Protein AF-D7MWB3-F1 (afdb_monomer_lite)

Radius of gyration: 25.2 Å; chains: 1; bounding box: 42×50×69 Å

Structure (mmCIF, N/CA/C/O backbone):
data_AF-D7MWB3-F1
#
_entry.id   AF-D7MWB3-F1
#
loop_
_atom_site.group_PDB
_atom_site.id
_atom_site.type_symbol
_atom_site.label_atom_id
_atom_site.label_alt_id
_atom_site.label_comp_id
_atom_site.label_asym_id
_atom_site.label_entity_id
_atom_site.label_seq_id
_atom_site.pdbx_PDB_ins_code
_atom_site.Cartn_x
_atom_site.Cartn_y
_atom_site.Cartn_z
_atom_site.occupancy
_atom_site.B_iso_or_equiv
_atom_site.auth_seq_id
_atom_site.auth_comp_id
_atom_site.auth_asym_id
_atom_site.auth_atom_id
_atom_site.pdbx_PDB_model_num
ATOM 1 N N . MET A 1 1 ? -3.736 -24.706 -27.772 1.00 48.50 1 MET A N 1
ATOM 2 C CA . MET A 1 1 ? -2.541 -23.852 -27.599 1.00 48.50 1 MET A CA 1
ATOM 3 C C . MET A 1 1 ? -2.835 -22.790 -26.546 1.00 48.50 1 MET A C 1
ATOM 5 O O . MET A 1 1 ? -3.179 -21.673 -26.892 1.00 48.50 1 MET A O 1
ATOM 9 N N . LEU A 1 2 ? -2.784 -23.157 -25.264 1.00 56.84 2 LEU A N 1
ATOM 10 C CA . LEU A 1 2 ? -3.046 -22.254 -24.129 1.00 56.84 2 LEU A CA 1
ATOM 11 C C . LEU A 1 2 ? -1.912 -22.362 -23.088 1.00 56.84 2 LEU A C 1
ATOM 13 O O . LEU A 1 2 ? -2.127 -22.137 -21.904 1.00 56.84 2 LEU A O 1
ATOM 17 N N . ASN A 1 3 ? -0.707 -22.738 -23.538 1.00 61.94 3 ASN A N 1
ATOM 18 C CA . ASN A 1 3 ? 0.401 -23.133 -22.662 1.00 61.94 3 ASN A CA 1
ATOM 19 C C . ASN A 1 3 ? 1.451 -22.033 -22.422 1.00 61.94 3 ASN A C 1
ATOM 21 O O . ASN A 1 3 ? 2.341 -22.250 -21.610 1.00 61.94 3 ASN A O 1
ATOM 25 N N . ASP A 1 4 ? 1.328 -20.851 -23.039 1.00 80.31 4 ASP A N 1
ATOM 26 C CA . ASP A 1 4 ? 2.365 -19.804 -22.961 1.00 80.31 4 ASP A CA 1
ATOM 27 C C . ASP A 1 4 ? 1.914 -18.531 -22.221 1.00 80.31 4 ASP A C 1
ATOM 29 O O . ASP A 1 4 ? 2.444 -17.442 -22.440 1.00 80.31 4 ASP A O 1
ATOM 33 N N . VAL A 1 5 ? 0.926 -18.632 -21.326 1.00 88.19 5 VAL A N 1
ATOM 34 C CA . VAL A 1 5 ? 0.571 -17.513 -20.439 1.00 88.19 5 VAL A CA 1
ATOM 35 C C . VAL A 1 5 ? 1.422 -17.587 -19.176 1.00 88.19 5 VAL A C 1
ATOM 37 O O . VAL A 1 5 ? 1.267 -18.490 -18.356 1.00 88.19 5 VAL A O 1
ATOM 40 N N . VAL A 1 6 ? 2.304 -16.603 -18.990 1.00 91.56 6 VAL A N 1
ATOM 41 C CA . VAL A 1 6 ? 3.122 -16.467 -17.779 1.00 91.56 6 VAL A CA 1
ATOM 42 C C . VAL A 1 6 ? 2.658 -15.265 -16.967 1.00 91.56 6 VAL A C 1
ATOM 44 O O . VAL A 1 6 ? 2.662 -14.131 -17.442 1.00 91.56 6 VAL A O 1
ATOM 47 N N . VAL A 1 7 ? 2.324 -15.496 -15.697 1.00 95.19 7 VAL A N 1
ATOM 48 C CA . VAL A 1 7 ? 2.048 -14.416 -14.742 1.00 95.19 7 VAL A CA 1
ATOM 49 C C . VAL A 1 7 ? 3.351 -13.673 -14.433 1.00 95.19 7 VAL A C 1
ATOM 51 O O . VAL A 1 7 ? 4.240 -14.205 -13.766 1.00 95.19 7 VAL A O 1
ATOM 54 N N . ALA A 1 8 ? 3.474 -12.438 -14.923 1.00 96.19 8 ALA A N 1
ATOM 55 C CA . ALA A 1 8 ? 4.679 -11.621 -14.763 1.00 96.19 8 ALA A CA 1
ATOM 56 C C . ALA A 1 8 ? 4.786 -10.934 -13.389 1.00 96.19 8 ALA A C 1
ATOM 58 O O . ALA A 1 8 ? 5.889 -10.606 -12.948 1.00 96.19 8 ALA A O 1
ATOM 59 N N . GLY A 1 9 ? 3.661 -10.723 -12.707 1.00 97.00 9 GLY A N 1
ATOM 60 C CA . GLY A 1 9 ? 3.591 -10.004 -11.440 1.00 97.00 9 GLY A CA 1
ATOM 61 C C . GLY A 1 9 ? 2.155 -9.826 -10.958 1.00 97.00 9 GLY A C 1
ATOM 62 O O . GLY A 1 9 ? 1.218 -10.238 -11.641 1.00 97.00 9 GLY A O 1
ATOM 63 N N . PHE A 1 10 ? 1.999 -9.212 -9.790 1.00 98.25 10 PHE A N 1
ATOM 64 C CA . PHE A 1 10 ? 0.707 -8.916 -9.182 1.00 98.25 10 PHE A CA 1
ATOM 65 C C . PHE A 1 10 ? 0.769 -7.642 -8.331 1.00 98.25 10 PHE A C 1
ATOM 67 O O . PHE A 1 10 ? 1.847 -7.164 -7.969 1.00 98.25 10 PHE A O 1
ATOM 74 N N . VAL A 1 11 ? -0.413 -7.124 -8.004 1.00 98.44 11 VAL A N 1
ATOM 75 C CA . VAL A 1 11 ? -0.624 -6.120 -6.960 1.00 98.44 11 VAL A CA 1
ATOM 76 C C . VAL A 1 11 ? -1.779 -6.582 -6.078 1.00 98.44 11 VAL A C 1
ATOM 78 O O . VAL A 1 11 ? -2.839 -6.943 -6.590 1.00 98.44 11 VAL A O 1
ATOM 81 N N . LEU A 1 12 ? -1.555 -6.619 -4.768 1.00 98.62 12 LEU A N 1
ATOM 82 C CA . LEU A 1 12 ? -2.545 -6.960 -3.753 1.00 98.62 12 LEU A CA 1
ATOM 83 C C . LEU A 1 12 ? -2.931 -5.683 -3.015 1.00 98.62 12 LEU A C 1
ATOM 85 O O . LEU A 1 12 ? -2.074 -5.004 -2.455 1.00 98.62 12 LEU A O 1
ATOM 89 N N . PHE A 1 13 ? -4.216 -5.347 -3.022 1.00 98.62 13 PHE A N 1
ATOM 90 C CA . PHE A 1 13 ? -4.723 -4.129 -2.406 1.00 98.62 13 PHE A CA 1
ATOM 91 C C . PHE A 1 13 ? -6.139 -4.333 -1.873 1.00 98.62 13 PHE A C 1
ATOM 93 O O . PHE A 1 13 ? -6.857 -5.231 -2.316 1.00 98.62 13 PHE A O 1
ATOM 100 N N . PHE A 1 14 ? -6.541 -3.491 -0.928 1.00 98.44 14 PHE A N 1
ATOM 101 C CA . PHE A 1 14 ? -7.851 -3.547 -0.284 1.00 98.44 14 PHE A CA 1
ATOM 102 C C . PHE A 1 14 ? -8.366 -2.142 0.072 1.00 98.44 14 PHE A C 1
ATOM 104 O O . PHE A 1 14 ? -7.576 -1.195 0.136 1.00 98.44 14 PHE A O 1
ATOM 111 N N . PRO A 1 15 ? -9.685 -1.959 0.273 1.00 97.88 15 PRO A N 1
ATOM 112 C CA . PRO A 1 15 ? -10.243 -0.675 0.685 1.00 97.88 15 PRO A CA 1
ATOM 113 C C . PRO A 1 15 ? -9.731 -0.232 2.059 1.00 97.88 15 PRO A C 1
ATOM 115 O O . PRO A 1 15 ? -9.676 -1.025 2.996 1.00 97.88 15 PRO A O 1
ATOM 118 N N . ASN A 1 16 ? -9.420 1.052 2.196 1.00 96.88 16 ASN A N 1
ATOM 119 C CA . ASN A 1 16 ? -9.178 1.708 3.479 1.00 96.88 16 ASN A CA 1
ATOM 120 C C . ASN A 1 16 ? -10.018 2.994 3.586 1.00 96.88 16 ASN A C 1
ATOM 122 O O . ASN A 1 16 ? -10.814 3.311 2.699 1.00 96.88 16 ASN A O 1
ATOM 126 N N . TYR A 1 17 ? -9.862 3.737 4.683 1.00 97.12 17 TYR A N 1
ATOM 127 C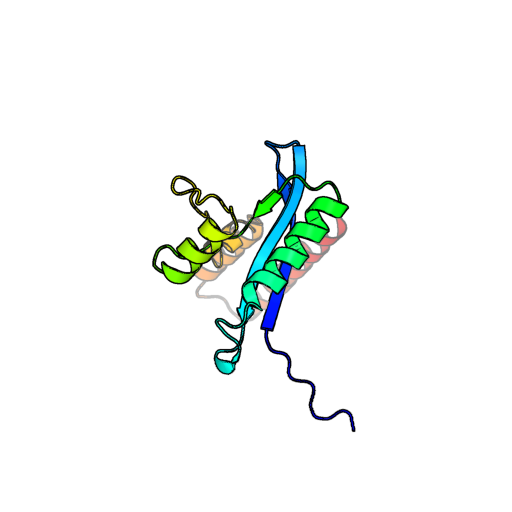 CA . TYR A 1 17 ? -10.565 5.003 4.880 1.00 97.12 17 TYR A CA 1
ATOM 128 C C . TYR A 1 17 ? -9.639 6.079 5.443 1.00 97.12 17 TYR A C 1
ATOM 130 O O . TYR A 1 17 ? -8.816 5.818 6.319 1.00 97.12 17 TYR A O 1
ATOM 138 N N . SER A 1 18 ? -9.782 7.303 4.937 1.00 95.44 18 SER A N 1
ATOM 139 C CA . SER A 1 18 ? -9.097 8.483 5.457 1.00 95.44 18 SER A CA 1
ATOM 140 C C . SER A 1 18 ? -10.060 9.322 6.282 1.00 95.44 18 SER A C 1
ATOM 142 O O . SER A 1 18 ? -10.996 9.903 5.732 1.00 95.44 18 SER A O 1
ATOM 144 N N . SER A 1 19 ? -9.807 9.442 7.586 1.00 95.69 19 SER A N 1
ATOM 145 C CA . SER A 1 19 ? -10.525 10.392 8.444 1.00 95.69 19 SER A CA 1
ATOM 146 C C . SER A 1 19 ? -10.215 11.844 8.065 1.00 95.69 19 SER A C 1
ATOM 148 O O . SER A 1 19 ? -11.121 12.670 8.044 1.00 95.69 19 SER A O 1
ATOM 150 N N . PHE A 1 20 ? -8.972 12.143 7.671 1.00 93.56 20 PHE A N 1
ATOM 151 C CA . PHE A 1 20 ? -8.555 13.489 7.258 1.00 93.56 20 PHE A CA 1
ATOM 152 C C . PHE A 1 20 ? -9.256 13.971 5.986 1.00 93.56 20 PHE A C 1
ATOM 154 O O . PHE A 1 20 ? -9.650 15.129 5.901 1.00 93.56 20 PHE A O 1
ATOM 161 N N . LEU A 1 21 ? -9.437 13.088 5.000 1.00 96.00 21 LEU A N 1
ATOM 162 C CA . LEU A 1 21 ? -10.140 13.427 3.758 1.00 96.00 21 LEU A CA 1
ATOM 163 C C . LEU A 1 21 ? -11.646 13.156 3.837 1.00 96.00 21 LEU A C 1
ATOM 165 O O . LEU A 1 21 ? -12.365 13.528 2.913 1.00 96.00 21 LEU A O 1
ATOM 169 N N . SER A 1 22 ? -12.106 12.475 4.895 1.00 97.50 22 SER A N 1
ATOM 170 C CA . SER A 1 22 ? -13.462 11.921 5.008 1.00 97.50 22 SER A CA 1
ATOM 171 C C . SER A 1 22 ? -13.884 11.164 3.743 1.00 97.50 22 SER A C 1
ATOM 173 O O . SER A 1 22 ? -14.980 11.350 3.216 1.00 97.50 22 SER A O 1
ATOM 175 N N . LYS A 1 23 ? -12.968 10.340 3.216 1.00 97.94 23 LYS A N 1
ATOM 176 C CA . LYS A 1 23 ? -13.153 9.584 1.972 1.00 97.94 23 LYS A CA 1
ATOM 177 C C . LYS A 1 23 ? -12.536 8.185 2.060 1.00 97.94 23 LYS A C 1
ATOM 179 O O . LYS A 1 23 ? -11.471 8.034 2.670 1.00 97.94 23 LYS A O 1
ATOM 184 N N . PRO A 1 24 ? -13.146 7.181 1.401 1.00 98.25 24 PRO A N 1
ATOM 185 C CA . PRO A 1 24 ? -12.519 5.879 1.198 1.00 98.25 24 PRO A CA 1
ATOM 186 C C . PRO A 1 24 ? -11.265 5.990 0.321 1.00 98.25 24 PRO A C 1
ATO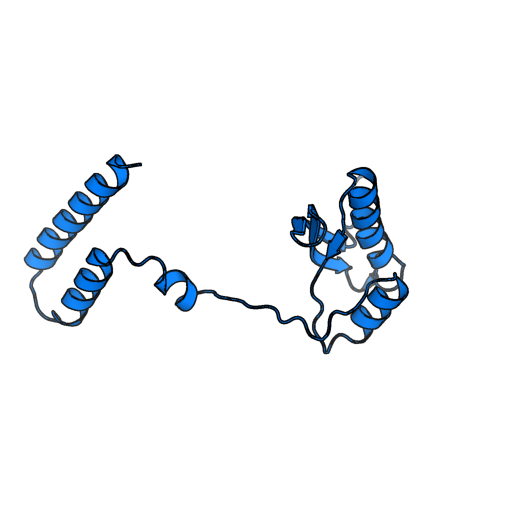M 188 O O . PRO A 1 24 ? -11.069 6.972 -0.402 1.00 98.25 24 PRO A O 1
ATOM 191 N N . GLY A 1 25 ? -10.418 4.972 0.394 1.00 98.50 25 GLY A N 1
ATOM 192 C CA . GLY A 1 25 ? -9.172 4.849 -0.352 1.00 98.50 25 GLY A CA 1
ATOM 193 C C . GLY A 1 25 ? -8.820 3.393 -0.634 1.00 98.50 25 GLY A C 1
ATOM 194 O O . GLY A 1 25 ? -9.580 2.480 -0.305 1.00 98.50 25 GLY A O 1
ATOM 195 N N . PHE A 1 26 ? -7.655 3.177 -1.239 1.00 98.69 26 PHE A N 1
ATOM 196 C CA . PHE A 1 26 ? -7.033 1.856 -1.287 1.00 98.69 26 PHE A CA 1
ATOM 197 C C . PHE A 1 26 ? -5.730 1.840 -0.500 1.00 98.69 26 PHE A C 1
ATOM 199 O O . PHE A 1 26 ? -4.961 2.800 -0.528 1.00 98.69 26 PHE A O 1
ATOM 206 N N . TYR A 1 27 ? -5.465 0.711 0.143 1.00 98.56 27 TYR A N 1
ATOM 207 C CA . TYR A 1 27 ? -4.154 0.370 0.664 1.00 98.56 27 TYR A CA 1
ATOM 208 C C . TYR A 1 27 ? -3.568 -0.776 -0.159 1.00 98.56 27 TYR A C 1
ATOM 210 O O . TYR A 1 27 ? -4.256 -1.770 -0.395 1.00 98.56 27 TYR A O 1
ATOM 218 N N . ILE A 1 28 ? -2.327 -0.635 -0.620 1.00 98.62 28 ILE A N 1
ATOM 219 C CA . ILE A 1 28 ? -1.602 -1.699 -1.323 1.00 98.62 28 ILE A CA 1
ATOM 220 C C . ILE A 1 28 ? -0.735 -2.431 -0.302 1.00 98.62 28 ILE A C 1
ATOM 222 O O . ILE A 1 28 ? 0.155 -1.828 0.295 1.00 98.62 28 ILE A O 1
ATOM 226 N N . GLU A 1 29 ? -1.003 -3.724 -0.125 1.00 98.06 29 GLU A N 1
ATOM 227 C CA . GLU A 1 29 ? -0.218 -4.596 0.752 1.00 98.06 29 GLU A CA 1
ATOM 228 C C . GLU A 1 29 ? 1.086 -4.994 0.075 1.00 98.06 29 GLU A C 1
ATOM 230 O O . GLU A 1 29 ? 2.160 -4.795 0.627 1.00 98.06 29 GLU A O 1
ATOM 235 N N . ASP A 1 30 ? 0.981 -5.497 -1.157 1.00 97.31 30 ASP A N 1
ATOM 236 C CA . ASP A 1 30 ? 2.114 -6.041 -1.889 1.00 97.31 30 ASP A CA 1
ATOM 237 C C . ASP A 1 30 ? 2.064 -5.668 -3.365 1.00 97.31 30 ASP A C 1
ATOM 239 O O . ASP A 1 30 ? 1.022 -5.705 -4.027 1.00 97.31 30 ASP A O 1
ATOM 243 N N . ILE A 1 31 ? 3.243 -5.383 -3.908 1.00 96.69 31 ILE A N 1
ATOM 244 C CA . ILE A 1 31 ? 3.476 -5.282 -5.341 1.00 96.69 31 ILE A CA 1
ATOM 245 C C . ILE A 1 31 ? 4.723 -6.069 -5.709 1.00 96.69 31 ILE A C 1
ATOM 247 O O . ILE A 1 31 ? 5.810 -5.861 -5.170 1.00 96.69 31 ILE A O 1
ATOM 251 N N . PHE A 1 32 ? 4.577 -6.959 -6.684 1.00 96.00 32 PHE A N 1
ATOM 252 C CA . PHE A 1 32 ? 5.672 -7.808 -7.108 1.00 96.00 32 PHE A CA 1
ATOM 253 C C . PHE A 1 32 ? 5.679 -7.999 -8.618 1.00 96.00 32 PHE A C 1
ATOM 255 O O . PHE A 1 32 ? 4.661 -8.277 -9.246 1.00 96.00 32 PHE A O 1
ATOM 262 N N . VAL A 1 33 ? 6.874 -7.909 -9.197 1.00 96.75 33 VAL A N 1
ATOM 263 C CA . VAL A 1 33 ? 7.153 -8.268 -10.589 1.00 96.75 33 VAL A CA 1
ATOM 264 C C . VAL A 1 33 ? 8.329 -9.235 -10.581 1.00 96.75 33 VAL A C 1
ATOM 266 O O . VAL A 1 33 ? 9.366 -8.944 -9.965 1.00 96.75 33 VAL A O 1
ATOM 269 N N . ARG A 1 34 ? 8.182 -10.380 -11.261 1.00 96.19 34 ARG A N 1
ATOM 270 C CA . ARG A 1 34 ? 9.262 -11.369 -11.384 1.00 96.19 34 ARG A CA 1
ATOM 271 C C . ARG A 1 34 ? 10.467 -10.726 -12.058 1.00 96.19 34 ARG A C 1
ATOM 273 O O . ARG A 1 34 ? 10.325 -9.912 -12.969 1.00 96.19 34 ARG A O 1
ATOM 280 N N . GLU A 1 35 ? 11.653 -11.130 -11.632 1.00 95.69 35 GLU A N 1
ATOM 281 C CA . GLU A 1 35 ? 12.917 -10.522 -12.043 1.00 95.69 35 GLU A CA 1
ATOM 282 C C . GLU A 1 35 ? 13.109 -10.383 -13.569 1.00 95.69 35 GLU A C 1
ATOM 284 O O . GLU A 1 35 ? 13.393 -9.261 -13.996 1.00 95.69 35 GLU A O 1
ATOM 289 N N . PRO A 1 36 ? 12.817 -11.397 -14.417 1.00 96.38 36 PRO A N 1
ATOM 290 C CA . PRO A 1 36 ? 12.968 -11.281 -15.879 1.00 96.38 36 PRO A CA 1
ATOM 291 C C . PRO A 1 36 ? 12.062 -10.226 -16.542 1.00 96.38 36 PRO A C 1
ATOM 293 O O . PRO A 1 36 ? 12.235 -9.868 -17.715 1.00 96.38 36 PRO A O 1
ATOM 296 N N . TYR A 1 37 ? 11.061 -9.742 -15.806 1.00 95.62 37 TYR A N 1
ATOM 297 C CA . TYR A 1 37 ? 10.066 -8.780 -16.264 1.00 95.62 37 TYR A CA 1
ATOM 298 C C . TYR A 1 37 ? 10.215 -7.401 -15.599 1.00 95.62 37 TYR A C 1
ATOM 300 O O . TYR A 1 37 ? 9.468 -6.473 -15.914 1.00 95.62 37 TYR A O 1
ATOM 308 N N . ARG A 1 38 ? 11.187 -7.215 -14.697 1.00 93.62 38 ARG A N 1
ATOM 309 C CA . ARG A 1 38 ? 11.446 -5.909 -14.071 1.00 93.62 38 ARG A CA 1
ATOM 310 C C . ARG A 1 38 ? 11.989 -4.906 -15.091 1.00 93.62 38 ARG A C 1
ATOM 312 O O . ARG A 1 38 ? 12.505 -5.275 -16.140 1.00 93.62 38 ARG A O 1
ATOM 319 N N . ARG A 1 39 ? 11.840 -3.610 -14.783 1.00 90.62 39 ARG A N 1
ATOM 320 C CA . ARG A 1 39 ? 12.267 -2.469 -15.627 1.00 90.62 39 ARG A CA 1
ATOM 321 C C . ARG A 1 39 ? 11.621 -2.400 -17.024 1.00 90.62 39 ARG A C 1
ATOM 323 O O . ARG A 1 39 ? 12.010 -1.558 -17.818 1.00 90.62 39 ARG A O 1
ATOM 330 N N . LYS A 1 40 ? 10.584 -3.205 -17.286 1.00 94.81 40 LYS A N 1
ATOM 331 C CA . LYS A 1 40 ? 9.764 -3.177 -18.515 1.00 94.81 40 LYS A CA 1
ATOM 332 C C . LYS A 1 40 ? 8.437 -2.417 -18.355 1.00 94.81 40 LYS A C 1
ATOM 334 O O . LYS A 1 40 ? 7.539 -2.562 -19.170 1.00 94.81 40 LYS A O 1
ATOM 339 N N . GLY A 1 41 ? 8.277 -1.650 -17.272 1.00 94.69 41 GLY A N 1
ATOM 340 C CA . GLY A 1 41 ? 7.070 -0.851 -17.006 1.00 94.69 41 GLY A CA 1
ATOM 341 C C . GLY A 1 41 ? 5.917 -1.582 -16.302 1.00 94.69 41 GLY A C 1
ATOM 342 O O . GLY A 1 41 ? 4.941 -0.938 -15.928 1.00 94.69 41 GLY A O 1
ATOM 343 N N . PHE A 1 42 ? 6.019 -2.891 -16.032 1.00 96.31 42 PHE A N 1
ATOM 344 C CA . PHE A 1 42 ? 4.922 -3.631 -15.387 1.00 96.31 42 PHE A CA 1
ATOM 345 C C . PHE A 1 42 ? 4.588 -3.152 -13.969 1.00 96.31 42 PHE A C 1
ATOM 347 O O . PHE A 1 42 ? 3.416 -3.126 -13.612 1.00 96.31 42 PHE A O 1
ATOM 354 N N . GLY A 1 43 ? 5.574 -2.710 -13.179 1.00 95.06 43 GLY A N 1
ATOM 355 C CA . GLY A 1 43 ? 5.310 -2.121 -11.858 1.00 95.06 43 GLY A CA 1
ATOM 356 C C . GLY A 1 43 ? 4.449 -0.855 -11.953 1.00 95.06 43 GLY A C 1
ATOM 357 O O . GLY A 1 43 ? 3.451 -0.729 -11.248 1.00 95.06 43 GLY A O 1
ATOM 358 N N . SER A 1 44 ? 4.775 0.040 -12.894 1.00 95.81 44 SER A N 1
ATOM 359 C CA . SER A 1 44 ? 3.984 1.249 -13.163 1.00 95.81 44 SER A CA 1
ATOM 360 C C . SER A 1 44 ? 2.583 0.906 -13.638 1.00 95.81 44 SER A C 1
ATOM 362 O O . SER A 1 44 ? 1.626 1.535 -13.199 1.00 95.81 44 SER A O 1
ATOM 364 N N . MET A 1 45 ? 2.457 -0.094 -14.515 1.00 97.62 45 MET A N 1
ATOM 365 C CA . MET A 1 45 ? 1.170 -0.559 -15.028 1.00 97.62 45 MET A CA 1
ATOM 366 C C . MET A 1 45 ? 0.267 -1.061 -13.895 1.00 97.62 45 MET A C 1
ATOM 368 O O . MET A 1 45 ? -0.892 -0.656 -13.825 1.00 97.62 45 MET A O 1
ATOM 372 N N . LEU A 1 46 ? 0.806 -1.885 -12.988 1.00 98.12 46 LEU A N 1
ATOM 373 C CA . LEU A 1 46 ? 0.078 -2.421 -11.836 1.00 98.12 46 LEU A CA 1
ATOM 374 C C . LEU A 1 46 ? -0.401 -1.305 -10.894 1.00 98.12 46 LEU A C 1
ATOM 376 O O . LEU A 1 46 ? -1.591 -1.227 -10.600 1.00 98.12 46 LEU A O 1
ATOM 380 N N . LEU A 1 47 ? 0.484 -0.392 -10.484 1.00 97.88 47 LEU A N 1
ATOM 381 C CA . LEU A 1 47 ? 0.112 0.734 -9.611 1.00 97.88 47 LEU A CA 1
ATOM 382 C C . LEU A 1 47 ? -0.870 1.699 -10.277 1.00 97.88 47 LEU A C 1
ATOM 384 O O . LEU A 1 47 ? -1.821 2.161 -9.651 1.00 97.88 47 LEU A O 1
ATOM 388 N N . THR A 1 48 ? -0.670 1.978 -11.565 1.00 97.88 48 THR A N 1
ATOM 389 C CA . THR A 1 48 ? -1.554 2.859 -12.336 1.00 97.88 48 THR A CA 1
ATOM 390 C C . THR A 1 48 ? -2.952 2.263 -12.457 1.00 97.88 48 THR A C 1
ATOM 392 O O . THR A 1 48 ? -3.927 3.009 -12.422 1.00 97.88 48 THR A O 1
ATOM 395 N N . ALA A 1 49 ? -3.079 0.938 -12.575 1.00 98.44 49 ALA A N 1
ATOM 396 C CA . ALA A 1 49 ? -4.381 0.278 -12.575 1.00 98.44 49 ALA A CA 1
ATOM 397 C C . ALA A 1 49 ? -5.131 0.516 -11.252 1.00 98.44 49 ALA A C 1
ATOM 399 O O . ALA A 1 49 ? -6.297 0.912 -11.282 1.00 98.44 49 ALA A O 1
ATOM 400 N N . VAL A 1 50 ? -4.451 0.375 -10.106 1.00 98.56 50 VAL A N 1
ATOM 401 C CA . VAL A 1 50 ? -5.037 0.650 -8.780 1.00 98.56 50 VAL A CA 1
ATOM 402 C C . VAL A 1 50 ? -5.417 2.127 -8.636 1.00 98.56 50 VAL A C 1
ATOM 404 O O . VAL A 1 50 ? -6.545 2.441 -8.257 1.00 98.56 50 VAL A O 1
ATOM 407 N N . ALA A 1 51 ? -4.521 3.047 -9.004 1.00 98.38 51 ALA A N 1
ATOM 408 C CA . ALA A 1 51 ? -4.777 4.485 -8.924 1.00 98.38 51 ALA A CA 1
ATOM 409 C C . ALA A 1 51 ? -5.949 4.924 -9.819 1.00 98.38 51 ALA A C 1
ATOM 411 O O . ALA A 1 51 ? -6.828 5.662 -9.374 1.00 98.38 51 ALA A O 1
ATOM 412 N N . LYS A 1 52 ? -6.022 4.426 -11.062 1.00 98.50 52 LYS A N 1
ATOM 413 C CA . LYS A 1 52 ? -7.155 4.692 -11.965 1.00 98.50 52 LYS A CA 1
ATOM 414 C C . LYS A 1 52 ? -8.469 4.172 -11.393 1.00 98.50 52 LYS A C 1
ATOM 416 O O . LYS A 1 52 ? -9.488 4.852 -11.512 1.00 98.50 52 LYS A O 1
ATOM 421 N N . GLN A 1 53 ? -8.451 2.997 -10.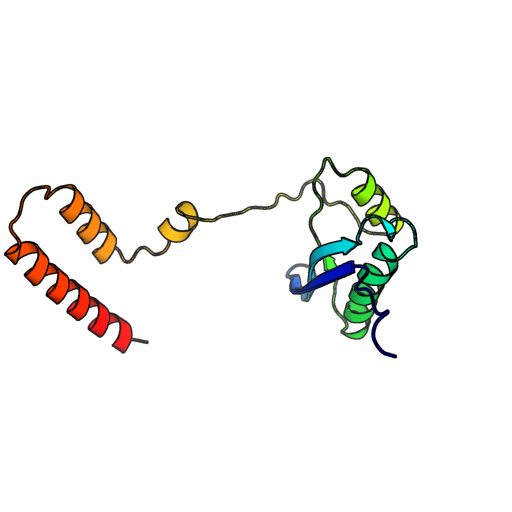766 1.00 98.62 53 GLN A N 1
ATOM 422 C CA . GLN A 1 53 ? -9.638 2.453 -10.117 1.00 98.62 53 GLN A CA 1
ATOM 423 C C . GLN A 1 53 ? -10.077 3.323 -8.930 1.00 98.62 53 GLN A C 1
ATOM 425 O O . GLN A 1 53 ? -11.263 3.624 -8.823 1.00 98.62 53 GLN A O 1
ATOM 430 N N . ALA A 1 54 ? -9.144 3.798 -8.098 1.00 98.50 54 ALA A N 1
ATOM 431 C CA . ALA A 1 54 ? -9.448 4.726 -7.004 1.00 98.50 54 ALA A CA 1
ATOM 432 C C . ALA A 1 54 ? -10.108 6.015 -7.522 1.00 98.50 54 ALA A C 1
ATOM 434 O O . ALA A 1 54 ? -11.160 6.417 -7.025 1.00 98.50 54 ALA A O 1
ATOM 435 N N . VAL A 1 55 ? -9.547 6.616 -8.579 1.00 98.44 55 VAL A N 1
ATOM 436 C CA . VAL A 1 55 ? -10.115 7.813 -9.224 1.00 98.44 55 VAL A CA 1
ATOM 437 C C . VAL A 1 55 ? -11.533 7.545 -9.728 1.00 98.44 55 VAL A C 1
ATOM 439 O O . VAL A 1 55 ? -12.441 8.319 -9.436 1.00 98.44 55 VAL A O 1
ATOM 442 N N . LYS A 1 56 ? -11.753 6.425 -10.432 1.00 98.62 56 LYS A N 1
ATOM 443 C CA . LYS A 1 56 ? -13.080 6.036 -10.938 1.00 98.62 56 LYS A CA 1
ATOM 444 C C . LYS A 1 56 ? -14.114 5.885 -9.817 1.00 98.62 56 LYS A C 1
ATOM 446 O O . LYS A 1 56 ? -15.288 6.161 -10.035 1.00 98.62 56 LYS A O 1
ATOM 451 N N . MET A 1 57 ? -13.685 5.450 -8.635 1.00 98.44 57 MET A N 1
ATOM 452 C CA . MET A 1 57 ? -14.545 5.264 -7.464 1.00 98.44 57 MET A CA 1
ATOM 453 C C . MET A 1 57 ? -14.705 6.534 -6.612 1.00 98.44 57 MET A C 1
ATOM 455 O O . MET A 1 57 ? -15.399 6.498 -5.599 1.00 98.44 57 MET A O 1
ATOM 459 N N . GLY A 1 58 ? -14.077 7.654 -6.990 1.00 98.12 58 GLY A N 1
ATOM 460 C CA . GLY A 1 58 ? -14.104 8.896 -6.209 1.00 98.12 58 GLY A CA 1
ATOM 461 C C . GLY A 1 58 ? -13.330 8.811 -4.888 1.00 98.12 58 GLY A C 1
ATOM 462 O O . GLY A 1 58 ? -13.592 9.587 -3.965 1.00 98.12 58 GLY A O 1
ATOM 463 N N . TYR A 1 59 ? -12.402 7.860 -4.777 1.00 98.50 59 TYR A N 1
ATOM 464 C CA . TYR A 1 59 ? -11.611 7.630 -3.573 1.00 98.50 59 TYR A CA 1
ATOM 465 C C . TYR A 1 59 ? -10.576 8.741 -3.379 1.00 98.50 59 TYR A C 1
ATOM 467 O O . TYR A 1 59 ? -10.061 9.315 -4.336 1.00 98.50 59 TYR A O 1
ATOM 475 N N . GLY A 1 60 ? -10.286 9.062 -2.118 1.00 97.69 60 GLY A N 1
ATOM 476 C CA . GLY A 1 60 ? -9.440 10.197 -1.755 1.00 97.69 60 GLY A CA 1
ATOM 477 C C . GLY A 1 60 ? -7.942 9.940 -1.911 1.00 97.69 60 GLY A C 1
ATOM 478 O O . GLY A 1 60 ? -7.196 10.894 -2.111 1.00 97.69 60 GLY A O 1
ATOM 479 N N . ARG A 1 61 ? -7.493 8.681 -1.800 1.00 97.06 61 ARG A N 1
ATOM 480 C CA . ARG A 1 61 ? -6.067 8.321 -1.858 1.00 97.06 61 ARG A CA 1
ATOM 481 C C . ARG A 1 61 ? -5.820 6.835 -2.126 1.00 97.06 61 ARG A C 1
ATOM 483 O O . ARG A 1 61 ? -6.693 5.998 -1.890 1.00 97.06 61 ARG A O 1
ATOM 490 N N . VAL A 1 62 ? -4.600 6.535 -2.566 1.00 98.31 62 VAL A N 1
ATOM 491 C CA . VAL A 1 62 ? -3.997 5.196 -2.561 1.00 98.31 62 VAL A CA 1
ATOM 492 C C . VAL A 1 62 ? -2.706 5.279 -1.755 1.00 98.31 62 VAL A C 1
ATOM 494 O O . VAL A 1 62 ? -1.917 6.191 -1.989 1.00 98.31 62 VAL A O 1
ATOM 497 N N . GLU A 1 63 ? -2.500 4.365 -0.812 1.00 97.44 63 GLU A N 1
ATOM 498 C CA . GLU A 1 63 ? -1.354 4.391 0.106 1.00 97.44 63 GLU A CA 1
ATOM 499 C C . GLU A 1 63 ? -0.712 3.012 0.248 1.00 97.44 63 GLU A C 1
ATOM 501 O O . GLU A 1 63 ? -1.362 1.988 0.045 1.00 97.44 63 GLU A O 1
ATOM 506 N N . TRP A 1 64 ? 0.576 2.993 0.578 1.00 97.50 64 TRP A N 1
ATOM 507 C CA . TRP A 1 64 ? 1.345 1.783 0.853 1.00 97.50 64 TRP A CA 1
ATOM 508 C C . TRP A 1 64 ? 2.601 2.123 1.642 1.00 97.50 64 TRP A C 1
ATOM 510 O O . TRP A 1 64 ? 2.987 3.288 1.756 1.00 97.50 64 TRP A O 1
ATOM 520 N N . VAL A 1 65 ? 3.251 1.091 2.170 1.00 97.31 65 VAL A N 1
ATOM 521 C CA . VAL A 1 65 ? 4.532 1.217 2.866 1.00 97.31 65 VAL A CA 1
ATOM 522 C C . VAL A 1 65 ? 5.680 0.806 1.954 1.00 97.31 65 VAL A C 1
ATOM 524 O O . VAL A 1 65 ? 5.560 -0.080 1.109 1.00 97.31 65 VAL A O 1
ATOM 527 N N . VAL A 1 66 ? 6.825 1.452 2.138 1.00 96.56 66 VAL A N 1
ATOM 528 C CA . VAL A 1 66 ? 8.089 1.069 1.512 1.00 96.56 66 VAL A CA 1
ATOM 529 C C . VAL A 1 66 ? 9.156 1.017 2.593 1.00 96.56 66 VAL A C 1
ATOM 531 O O . VAL A 1 66 ? 9.170 1.847 3.498 1.00 96.56 66 VAL A O 1
ATOM 534 N N . LEU A 1 67 ? 10.029 0.016 2.517 1.00 95.62 67 LEU A N 1
ATOM 535 C CA . LEU A 1 67 ? 11.167 -0.085 3.422 1.00 95.62 67 LEU A CA 1
ATOM 536 C C . LEU A 1 67 ? 12.190 1.003 3.075 1.00 95.62 67 LEU A C 1
ATOM 538 O O . LEU A 1 67 ? 12.502 1.205 1.900 1.00 95.62 67 LEU A O 1
ATOM 542 N N . ASP A 1 68 ? 12.702 1.684 4.096 1.00 94.56 68 ASP A N 1
ATOM 543 C CA . ASP A 1 68 ? 13.596 2.848 3.990 1.00 94.56 68 ASP A CA 1
ATOM 544 C C . ASP A 1 68 ? 14.863 2.583 3.163 1.00 94.56 68 ASP A C 1
ATOM 546 O O . ASP A 1 68 ? 15.322 3.434 2.401 1.00 94.56 68 ASP A O 1
ATOM 550 N N . TRP A 1 69 ? 15.393 1.368 3.243 1.00 96.19 69 TRP A N 1
ATOM 551 C CA . TRP A 1 69 ? 16.568 0.934 2.503 1.00 96.19 69 TRP A CA 1
ATOM 552 C C . TRP A 1 69 ? 16.295 0.679 1.014 1.00 96.19 69 TRP A C 1
ATOM 554 O O . TRP A 1 69 ? 17.235 0.564 0.224 1.00 96.19 69 TRP A O 1
ATOM 564 N N . ASN A 1 70 ? 15.032 0.594 0.578 1.00 95.62 70 ASN A N 1
ATOM 565 C CA . ASN A 1 70 ? 14.686 0.316 -0.814 1.00 95.62 70 ASN A CA 1
ATOM 566 C C . ASN A 1 70 ? 14.673 1.595 -1.665 1.00 95.62 70 ASN A C 1
ATOM 568 O O . ASN A 1 70 ? 13.655 1.994 -2.235 1.00 95.62 70 ASN A O 1
ATOM 572 N N . VAL A 1 71 ? 15.846 2.218 -1.793 1.00 96.06 71 VAL A N 1
ATOM 573 C CA . VAL A 1 71 ? 16.058 3.486 -2.515 1.00 96.06 71 VAL A CA 1
ATOM 574 C C . VAL A 1 71 ? 15.526 3.436 -3.953 1.00 96.06 71 VAL A C 1
ATOM 576 O O . VAL A 1 71 ? 15.012 4.429 -4.465 1.00 96.06 71 VAL A O 1
ATOM 579 N N . ASN A 1 72 ? 15.614 2.280 -4.615 1.00 92.75 72 ASN A N 1
ATOM 580 C CA . ASN A 1 72 ? 15.104 2.109 -5.976 1.00 92.75 72 ASN A CA 1
ATOM 581 C C . ASN A 1 72 ? 13.574 2.177 -6.039 1.00 92.75 72 ASN A C 1
ATOM 583 O O . ASN A 1 72 ? 13.042 2.792 -6.963 1.00 92.75 72 ASN A O 1
ATOM 587 N N . ALA A 1 73 ? 12.876 1.560 -5.081 1.00 94.44 73 ALA A N 1
ATOM 588 C CA . ALA A 1 73 ? 11.423 1.647 -4.994 1.00 94.44 73 ALA A CA 1
ATOM 589 C C . ALA A 1 73 ? 10.975 3.055 -4.589 1.00 94.44 73 ALA A C 1
ATOM 591 O O . ALA A 1 73 ? 10.063 3.586 -5.210 1.00 94.44 73 ALA A O 1
ATOM 592 N N . ILE A 1 74 ? 11.662 3.688 -3.631 1.00 96.75 74 ILE A N 1
ATOM 593 C CA . ILE A 1 74 ? 11.377 5.066 -3.201 1.00 96.75 74 ILE A CA 1
ATOM 594 C C . ILE A 1 74 ? 11.435 6.026 -4.395 1.00 96.75 74 ILE A C 1
ATOM 596 O O . ILE A 1 74 ? 10.429 6.652 -4.718 1.00 96.75 74 ILE A O 1
ATOM 600 N N . LYS A 1 75 ? 12.558 6.051 -5.129 1.00 95.75 75 LYS A N 1
ATOM 601 C CA . LYS A 1 75 ? 12.714 6.902 -6.323 1.00 95.75 75 LYS A CA 1
ATOM 602 C C . LYS A 1 75 ? 11.650 6.624 -7.377 1.00 95.75 75 LYS A C 1
ATOM 604 O O . LYS A 1 75 ? 11.162 7.538 -8.033 1.00 95.75 75 LYS A O 1
ATOM 609 N N . PHE A 1 76 ? 11.310 5.352 -7.566 1.00 93.94 76 PHE A N 1
ATOM 610 C CA . PHE A 1 76 ? 10.266 4.948 -8.495 1.00 93.94 76 PHE A CA 1
ATOM 611 C C . PHE A 1 76 ? 8.889 5.496 -8.084 1.00 93.94 76 PHE A C 1
ATOM 613 O O . PHE A 1 76 ? 8.178 6.031 -8.931 1.00 93.94 76 PHE A O 1
ATOM 620 N N . TYR A 1 77 ? 8.526 5.418 -6.802 1.00 96.50 77 TYR A N 1
ATOM 621 C CA . TYR A 1 77 ? 7.258 5.947 -6.296 1.00 96.50 77 TYR A CA 1
ATOM 622 C C . TYR A 1 77 ? 7.208 7.480 -6.354 1.00 96.50 77 TYR A C 1
ATOM 624 O O . TYR A 1 77 ? 6.197 8.035 -6.781 1.00 96.50 77 TYR A O 1
ATOM 632 N N . GLU A 1 78 ? 8.303 8.167 -6.026 1.00 96.81 78 GLU A N 1
ATOM 633 C CA . GLU A 1 78 ? 8.409 9.627 -6.157 1.00 96.81 78 GLU A CA 1
ATOM 634 C C . GLU A 1 78 ? 8.248 10.081 -7.615 1.00 96.81 78 GLU A C 1
ATOM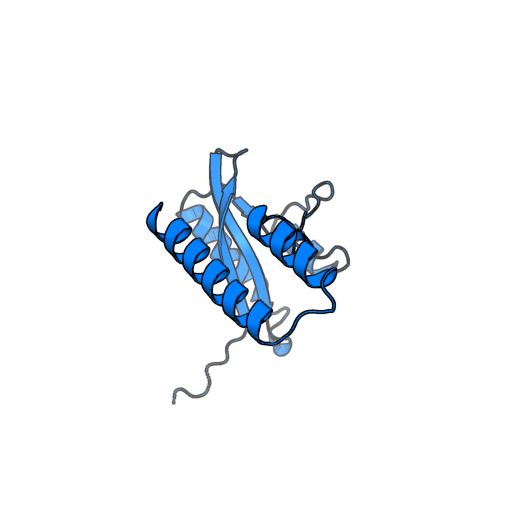 636 O O . GLU A 1 78 ? 7.498 11.012 -7.897 1.00 96.81 78 GLU A O 1
ATOM 641 N N . GLN A 1 79 ? 8.872 9.379 -8.570 1.00 94.88 79 GLN A N 1
ATOM 642 C CA . GLN A 1 79 ? 8.698 9.640 -10.007 1.00 94.88 79 GLN A CA 1
ATOM 643 C C . GLN A 1 79 ? 7.254 9.440 -10.484 1.00 94.88 79 GLN A C 1
ATOM 645 O O . GLN A 1 79 ? 6.839 10.059 -11.462 1.00 94.88 79 GLN A O 1
ATOM 650 N N . MET A 1 80 ? 6.483 8.590 -9.802 1.00 94.00 80 MET A N 1
ATOM 651 C CA . MET A 1 80 ? 5.051 8.420 -10.052 1.00 94.00 80 MET A CA 1
ATOM 652 C C . MET A 1 80 ? 4.183 9.516 -9.414 1.00 94.00 80 MET A C 1
ATOM 654 O O . MET A 1 80 ? 2.982 9.552 -9.676 1.00 94.00 80 MET A O 1
ATOM 658 N N . GLY A 1 81 ? 4.763 10.398 -8.595 1.00 96.31 81 GLY A N 1
ATOM 659 C CA . GLY A 1 81 ? 4.061 11.456 -7.869 1.00 96.31 81 GLY A CA 1
ATOM 660 C C . GLY A 1 81 ? 3.617 11.070 -6.455 1.00 96.31 81 GLY A C 1
ATOM 661 O O . GLY A 1 81 ? 2.865 11.823 -5.838 1.00 96.31 81 GLY A O 1
ATOM 662 N N . ALA A 1 82 ? 4.054 9.920 -5.927 1.00 97.19 82 ALA A N 1
ATOM 663 C CA . ALA A 1 82 ? 3.803 9.570 -4.532 1.00 97.19 82 ALA A CA 1
ATOM 664 C C . ALA A 1 82 ? 4.659 10.440 -3.597 1.00 97.19 82 ALA A C 1
ATOM 666 O O . ALA A 1 82 ? 5.835 10.684 -3.864 1.00 97.19 82 ALA A O 1
ATOM 667 N N . GLN A 1 83 ? 4.078 10.877 -2.481 1.00 97.00 83 GLN A N 1
ATOM 668 C CA . GLN A 1 83 ? 4.801 11.580 -1.422 1.00 97.00 83 GLN A CA 1
ATOM 669 C C . GLN A 1 83 ? 5.267 10.585 -0.357 1.00 97.00 83 GLN A C 1
ATOM 671 O O . GLN A 1 83 ? 4.480 9.759 0.106 1.00 97.00 83 GLN A O 1
ATOM 676 N N . ILE A 1 84 ? 6.533 10.677 0.057 1.00 96.56 84 ILE A N 1
ATOM 677 C CA . ILE A 1 84 ? 7.078 9.852 1.140 1.00 96.56 84 ILE A CA 1
ATOM 678 C C . ILE A 1 84 ? 6.855 10.558 2.479 1.00 96.56 84 ILE A C 1
ATOM 680 O O . ILE A 1 84 ? 7.440 11.606 2.751 1.00 96.56 84 ILE A O 1
ATOM 684 N N . LEU A 1 85 ? 6.021 9.970 3.335 1.00 94.88 85 LEU A N 1
ATOM 685 C CA . LEU A 1 85 ? 5.687 10.514 4.653 1.00 94.88 85 LEU A CA 1
ATOM 686 C C . LEU A 1 85 ? 6.706 10.059 5.713 1.00 94.88 85 LEU A C 1
ATOM 688 O O . LEU A 1 85 ? 6.441 9.144 6.484 1.00 94.88 85 LEU A O 1
ATOM 692 N N . GLN A 1 86 ? 7.880 10.697 5.751 1.00 92.69 86 GLN A N 1
ATOM 693 C CA . GLN A 1 86 ? 9.009 10.301 6.621 1.00 92.69 86 GLN A CA 1
ATOM 694 C C . GLN A 1 86 ? 8.699 10.359 8.129 1.00 92.69 86 GLN A C 1
ATOM 696 O O . GLN A 1 86 ? 9.236 9.580 8.913 1.00 92.69 86 GLN A O 1
ATOM 701 N N . GLU A 1 87 ? 7.829 11.278 8.548 1.00 92.75 87 GLU A N 1
ATOM 702 C CA . GLU A 1 87 ? 7.464 11.455 9.961 1.00 92.75 87 GLU A CA 1
ATOM 703 C C . GLU A 1 87 ? 6.462 10.398 10.453 1.00 92.75 87 GLU A C 1
ATOM 705 O O . GLU A 1 87 ? 6.260 10.231 11.657 1.00 92.75 87 GLU A O 1
ATOM 710 N N . TRP A 1 88 ? 5.836 9.660 9.533 1.00 92.19 88 TRP A N 1
ATOM 711 C CA . TRP A 1 88 ? 4.824 8.668 9.864 1.00 92.19 88 TRP A CA 1
ATOM 712 C C . TRP A 1 88 ? 5.477 7.330 10.191 1.00 92.19 88 TRP A C 1
ATOM 714 O O . TRP A 1 88 ? 6.323 6.815 9.460 1.00 92.19 88 TRP A O 1
ATOM 724 N N . ARG A 1 89 ? 5.061 6.735 11.308 1.00 93.62 89 ARG A N 1
ATOM 725 C CA . ARG A 1 89 ? 5.580 5.452 11.783 1.00 93.62 89 ARG A CA 1
ATOM 726 C C . ARG A 1 89 ? 4.496 4.392 11.691 1.00 93.62 89 ARG A C 1
ATOM 728 O O . ARG A 1 89 ? 3.370 4.605 12.133 1.00 93.62 89 ARG A O 1
ATOM 735 N N . VAL A 1 90 ? 4.853 3.230 11.150 1.00 94.44 90 VAL A N 1
ATOM 736 C CA . VAL A 1 90 ? 3.989 2.049 11.200 1.00 94.44 90 VAL A CA 1
ATOM 737 C C . VAL A 1 90 ? 4.032 1.490 12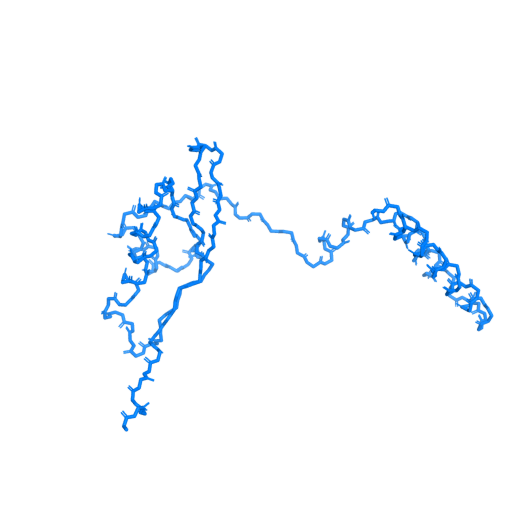.618 1.00 94.44 90 VAL A C 1
ATOM 739 O O . VAL A 1 90 ? 5.075 1.023 13.076 1.00 94.44 90 VAL A O 1
ATOM 742 N N . CYS A 1 91 ? 2.896 1.522 13.305 1.00 96.31 91 CYS A N 1
ATOM 743 C CA . CYS A 1 91 ? 2.712 0.831 14.576 1.00 96.31 91 CYS A CA 1
ATOM 744 C C . CYS A 1 91 ? 2.158 -0.568 14.304 1.00 96.31 91 CYS A C 1
ATOM 746 O O . CYS A 1 91 ? 1.174 -0.720 13.580 1.00 96.31 91 CYS A O 1
ATOM 748 N N . ARG A 1 92 ? 2.780 -1.596 14.885 1.00 96.25 92 ARG A N 1
ATOM 749 C CA . ARG A 1 92 ? 2.369 -2.991 14.708 1.00 96.25 92 ARG A CA 1
ATOM 750 C C . ARG A 1 92 ? 2.315 -3.700 16.055 1.00 96.25 92 ARG A C 1
ATOM 752 O O . ARG A 1 92 ? 3.302 -3.718 16.782 1.00 96.25 92 ARG A O 1
ATOM 759 N N . LEU A 1 93 ? 1.165 -4.302 16.342 1.00 95.69 93 LEU A N 1
ATOM 760 C CA . LEU A 1 93 ? 0.938 -5.187 17.478 1.00 95.69 93 LEU A CA 1
ATOM 761 C C . LEU A 1 93 ? 0.571 -6.571 16.927 1.00 95.69 93 LEU A C 1
ATOM 763 O O . LEU A 1 93 ? -0.397 -6.690 16.182 1.00 95.69 93 LEU A O 1
ATOM 767 N N . THR A 1 94 ? 1.366 -7.597 17.232 1.00 94.19 94 THR A N 1
ATOM 768 C CA . THR A 1 94 ? 1.234 -8.953 16.657 1.00 94.19 94 THR A CA 1
ATOM 769 C C . THR A 1 94 ? 1.660 -10.029 17.654 1.00 94.19 94 THR A C 1
ATOM 771 O O . THR A 1 94 ? 2.400 -9.730 18.592 1.00 94.19 94 THR A O 1
ATOM 774 N N . GLY A 1 95 ? 1.254 -11.281 17.411 1.00 92.75 95 GLY A N 1
ATOM 775 C CA . GLY A 1 95 ? 1.625 -12.444 18.231 1.00 92.75 95 GLY A CA 1
ATOM 776 C C . GLY A 1 95 ? 1.151 -12.310 19.676 1.00 92.75 95 GLY A C 1
ATOM 777 O O . GLY A 1 95 ? 0.128 -11.674 19.928 1.00 92.75 95 GLY A O 1
ATOM 778 N N . ASP A 1 96 ? 1.937 -12.826 20.621 1.00 90.38 96 ASP A N 1
ATOM 779 C CA . ASP A 1 96 ? 1.639 -12.812 22.060 1.00 90.38 96 ASP A CA 1
ATOM 780 C C . ASP A 1 96 ? 1.212 -11.432 22.586 1.00 90.38 96 ASP A C 1
ATOM 782 O O . ASP A 1 96 ? 0.336 -11.337 23.441 1.00 90.38 96 ASP A O 1
ATOM 786 N N . ALA A 1 97 ? 1.803 -10.344 22.076 1.00 90.69 97 ALA A N 1
ATOM 787 C CA . ALA A 1 97 ? 1.466 -8.987 22.508 1.00 90.69 97 ALA A CA 1
ATOM 788 C C . ALA A 1 97 ? 0.050 -8.562 22.085 1.00 90.69 97 ALA A C 1
ATOM 790 O O . ALA A 1 97 ? -0.595 -7.804 22.805 1.00 90.69 97 ALA A O 1
ATOM 791 N N . LEU A 1 98 ? -0.436 -9.047 20.938 1.00 92.38 98 LEU A N 1
ATOM 792 C CA . LEU A 1 98 ? -1.817 -8.853 20.495 1.00 92.38 98 LEU A CA 1
ATOM 793 C C . LEU A 1 98 ? -2.764 -9.804 21.236 1.00 92.38 98 LEU A C 1
ATOM 795 O O . LEU A 1 98 ? -3.786 -9.368 21.755 1.00 92.38 98 LEU A O 1
ATOM 799 N N . GLU A 1 99 ? -2.397 -11.084 21.337 1.00 88.31 99 GLU A N 1
ATOM 800 C CA . GLU A 1 99 ? -3.184 -12.110 22.038 1.00 88.31 99 GLU A CA 1
ATOM 801 C C . GLU A 1 99 ? -3.365 -11.789 23.526 1.00 88.31 99 GLU A C 1
ATOM 803 O O . GLU A 1 99 ? -4.376 -12.135 24.131 1.00 88.31 99 GLU A O 1
ATOM 808 N N . ALA A 1 100 ? -2.426 -11.054 24.123 1.00 86.56 100 ALA A N 1
ATOM 809 C CA . ALA A 1 100 ? -2.533 -10.581 25.494 1.00 86.56 100 ALA A CA 1
ATOM 810 C C . ALA A 1 100 ? -3.717 -9.629 25.739 1.00 86.56 100 ALA A C 1
ATOM 812 O O . ALA A 1 100 ? -4.007 -9.369 26.906 1.00 86.56 100 ALA A O 1
ATOM 813 N N . PHE A 1 101 ? -4.390 -9.109 24.705 1.00 80.88 101 PHE A N 1
ATOM 814 C CA . PHE A 1 101 ? -5.621 -8.320 24.839 1.00 80.88 101 PHE A CA 1
ATOM 815 C C . PHE A 1 101 ? -6.899 -9.170 24.840 1.00 80.88 101 PHE A C 1
ATOM 817 O O . PHE A 1 101 ? -7.946 -8.658 25.226 1.00 80.88 101 PHE A O 1
ATOM 824 N N . ASP A 1 102 ? -6.823 -10.465 24.515 1.00 78.88 102 ASP A N 1
ATOM 825 C CA . ASP A 1 102 ? -7.937 -11.428 24.601 1.00 78.88 102 ASP A CA 1
ATOM 826 C C . ASP A 1 102 ? -8.213 -11.858 26.063 1.00 78.88 102 ASP A C 1
ATOM 828 O O . ASP A 1 102 ? -8.417 -13.028 26.396 1.00 78.88 102 ASP A O 1
ATOM 832 N N . GLN A 1 103 ? -8.138 -10.905 27.000 1.00 62.84 103 GLN A N 1
ATOM 833 C CA . GLN A 1 103 ? -8.269 -11.170 28.430 1.00 62.84 103 GLN A CA 1
ATOM 834 C C . GLN A 1 103 ? -9.725 -11.378 28.808 1.00 62.84 103 GLN A C 1
ATOM 836 O O . GLN A 1 103 ? -10.394 -10.503 29.350 1.00 62.84 103 GLN A O 1
ATOM 841 N N . ASN A 1 104 ? -10.183 -12.607 28.637 1.00 60.97 104 ASN A N 1
ATOM 842 C CA . ASN A 1 104 ? -11.148 -13.139 29.573 1.00 60.97 104 ASN A CA 1
ATOM 843 C C . ASN A 1 104 ? -10.406 -13.321 30.915 1.00 60.97 104 ASN A C 1
ATOM 845 O O . ASN A 1 104 ? -9.636 -14.271 31.080 1.00 60.97 104 ASN A O 1
ATOM 849 N N . GLU A 1 105 ? -10.545 -12.368 31.843 1.00 62.59 105 GLU A N 1
ATOM 850 C CA . GLU A 1 105 ? -9.795 -12.352 33.117 1.00 62.59 105 GLU A CA 1
ATOM 851 C C . GLU A 1 105 ? -9.939 -13.662 33.908 1.00 62.59 105 GLU A C 1
ATOM 853 O O . GLU A 1 105 ? -8.988 -14.159 34.517 1.00 62.59 105 GLU A O 1
ATOM 858 N N . SER A 1 106 ? -11.098 -14.307 33.783 1.00 62.47 106 SER A N 1
ATOM 859 C CA . SER A 1 106 ? -11.381 -15.642 34.309 1.00 62.47 106 SER A CA 1
ATOM 860 C C . SER A 1 106 ? -10.400 -16.704 33.790 1.00 62.47 106 SER A C 1
ATOM 862 O O . SER A 1 106 ? -9.921 -17.533 34.562 1.00 62.47 106 SER A O 1
ATOM 864 N N . LEU A 1 107 ? -10.037 -16.667 32.502 1.00 62.47 107 LEU A N 1
ATOM 865 C CA . LEU A 1 107 ? -9.106 -17.614 31.874 1.00 62.47 107 LEU A CA 1
ATOM 866 C C . LEU A 1 107 ? -7.648 -17.322 32.222 1.00 62.47 107 LEU A C 1
ATOM 868 O O . LEU A 1 107 ? -6.832 -18.244 32.308 1.00 62.47 107 LEU A O 1
ATOM 872 N N . LYS A 1 108 ? -7.315 -16.050 32.443 1.00 64.50 108 LYS A N 1
ATOM 873 C CA . LYS A 1 108 ? -5.984 -15.631 32.881 1.00 64.50 108 LYS A CA 1
ATOM 874 C C . LYS A 1 108 ? -5.719 -16.101 34.311 1.00 64.50 108 LYS A C 1
ATOM 876 O O . LYS A 1 108 ? -4.681 -16.717 34.559 1.00 64.50 108 LYS A O 1
ATOM 881 N N . LEU A 1 109 ? -6.696 -15.924 35.208 1.00 61.25 109 LEU A N 1
ATOM 882 C CA . LEU A 1 109 ? -6.682 -16.476 36.565 1.00 61.25 109 LEU A CA 1
ATOM 883 C C . LEU A 1 109 ? -6.621 -18.006 36.552 1.00 61.25 109 LEU A C 1
ATOM 885 O O . LEU A 1 109 ? -5.757 -18.565 37.225 1.00 61.25 109 LEU A O 1
ATOM 889 N N . LEU A 1 110 ? -7.434 -18.678 35.726 1.00 63.69 110 LEU A N 1
ATOM 890 C CA . LEU A 1 110 ? -7.382 -20.137 35.570 1.00 63.69 110 LEU A CA 1
ATOM 891 C C . LEU A 1 110 ? -5.978 -20.593 35.141 1.00 63.69 110 LEU A C 1
ATOM 893 O O . LEU A 1 110 ? -5.350 -21.397 35.824 1.00 63.69 110 LEU A O 1
ATOM 897 N N . ARG A 1 111 ? -5.423 -20.031 34.055 1.00 64.12 111 ARG A N 1
ATOM 898 C CA . ARG A 1 111 ? -4.074 -20.366 33.552 1.00 64.12 111 ARG A CA 1
ATOM 899 C C . ARG A 1 111 ? -2.976 -20.087 34.586 1.00 64.12 111 ARG A C 1
ATOM 901 O O . ARG A 1 111 ? -2.023 -20.864 34.687 1.00 64.12 111 ARG A O 1
ATOM 908 N N . MET A 1 112 ? -3.095 -19.011 35.367 1.00 65.06 112 MET A N 1
ATOM 909 C CA . MET A 1 112 ? -2.165 -18.690 36.457 1.00 65.06 112 MET A CA 1
ATOM 910 C C . MET A 1 112 ? -2.287 -19.664 37.636 1.00 65.06 112 MET A C 1
ATOM 912 O O . MET A 1 112 ? -1.259 -20.105 38.159 1.00 65.06 112 MET A O 1
ATOM 916 N N . MET A 1 113 ? -3.508 -20.042 38.021 1.00 65.50 113 MET A N 1
ATOM 917 C CA . MET A 1 113 ? -3.763 -21.082 39.020 1.00 65.50 113 MET A CA 1
ATOM 918 C C . MET A 1 113 ? -3.168 -22.421 38.560 1.00 65.50 113 MET A C 1
ATOM 920 O O . MET A 1 113 ? -2.438 -23.042 39.329 1.00 65.50 113 MET A O 1
ATOM 924 N N . PHE A 1 114 ? -3.339 -22.807 37.289 1.00 65.00 114 PHE A N 1
ATOM 925 C CA . PHE A 1 114 ? -2.761 -24.035 36.722 1.00 65.00 114 PHE A CA 1
ATOM 926 C C . PHE A 1 114 ? -1.241 -24.068 36.709 1.00 65.00 114 PHE A C 1
ATOM 928 O O . PHE A 1 114 ? -0.648 -25.083 37.066 1.00 65.00 114 PHE A O 1
ATOM 935 N N . LYS A 1 115 ? -0.584 -22.967 36.323 1.00 63.38 115 LYS A N 1
ATOM 936 C CA . LYS A 1 115 ? 0.886 -22.895 36.339 1.00 63.38 115 LYS A CA 1
ATOM 937 C C . LYS A 1 115 ? 1.462 -23.005 37.754 1.00 63.38 115 LYS A C 1
ATOM 939 O O . LYS A 1 115 ? 2.574 -23.511 37.904 1.00 63.38 115 LYS A O 1
ATOM 944 N N . ARG A 1 116 ? 0.734 -22.535 38.776 1.00 63.06 116 ARG A N 1
ATOM 945 C CA . ARG A 1 116 ? 1.135 -22.641 40.191 1.00 63.06 116 ARG A CA 1
ATOM 946 C C . ARG A 1 116 ? 0.804 -24.009 40.798 1.00 63.06 116 ARG A C 1
ATOM 948 O O . ARG A 1 116 ? 1.580 -24.510 41.606 1.00 63.06 116 ARG A O 1
ATOM 955 N N . LEU A 1 117 ? -0.281 -24.648 40.363 1.00 57.84 117 LEU A N 1
ATOM 956 C CA . LEU A 1 117 ? -0.664 -26.018 40.714 1.00 57.84 117 LEU A CA 1
ATOM 957 C C . LEU A 1 117 ? 0.140 -27.039 39.890 1.00 57.84 117 LEU A C 1
ATOM 959 O O . LEU A 1 117 ? -0.406 -27.814 39.111 1.00 57.84 117 LEU A O 1
ATOM 963 N N . LYS A 1 118 ? 1.461 -27.107 40.088 1.00 54.69 118 LYS A N 1
ATOM 964 C CA . LYS A 1 118 ? 2.285 -28.211 39.551 1.00 54.69 118 LYS A CA 1
ATOM 965 C C . LYS A 1 118 ? 1.999 -29.579 40.196 1.00 54.69 118 LYS A C 1
ATOM 967 O O . LYS A 1 118 ? 2.775 -30.510 40.006 1.00 54.69 118 LYS A O 1
ATOM 972 N N . ILE A 1 119 ? 0.915 -29.730 40.954 1.00 54.97 119 ILE A N 1
ATOM 973 C CA . ILE A 1 119 ? 0.511 -30.984 41.585 1.00 54.97 119 ILE A CA 1
ATOM 974 C C . ILE A 1 119 ? -1.013 -30.994 41.665 1.00 54.97 119 ILE A C 1
ATOM 976 O O . ILE A 1 119 ? -1.580 -30.272 42.476 1.00 54.97 119 ILE A O 1
ATOM 980 N N . ALA A 1 120 ? -1.665 -31.817 40.849 1.00 51.56 120 ALA A N 1
ATOM 981 C CA . ALA A 1 120 ? -2.888 -32.504 41.244 1.00 51.56 120 ALA A CA 1
ATOM 982 C C . ALA A 1 120 ? -3.225 -33.602 40.231 1.00 51.56 120 ALA A C 1
ATOM 984 O O . ALA A 1 120 ? -2.936 -33.506 39.035 1.00 51.56 120 ALA A O 1
ATOM 985 N N . SER A 1 121 ? -3.782 -34.683 40.756 1.00 61.03 121 SER A N 1
ATOM 986 C CA . SER A 1 121 ? -4.099 -35.930 40.071 1.00 61.03 121 SER A CA 1
ATOM 987 C C . SER A 1 121 ? -5.006 -35.750 38.842 1.00 61.03 121 SER A C 1
ATOM 989 O O . SER A 1 121 ? -5.583 -34.690 38.604 1.00 61.03 121 SER A O 1
ATOM 991 N N . LYS A 1 122 ? -5.143 -36.824 38.052 1.00 62.94 122 LYS A N 1
ATOM 992 C CA . LYS A 1 122 ? -6.034 -36.930 36.880 1.00 62.94 122 LYS A CA 1
ATOM 993 C C . LYS A 1 122 ? -7.446 -36.361 37.134 1.00 62.94 122 LYS A C 1
ATOM 995 O O . LYS A 1 122 ? -7.972 -35.668 36.276 1.00 62.94 122 LYS A O 1
ATOM 1000 N N . VAL A 1 123 ? -7.967 -36.545 38.348 1.00 62.34 123 VAL A N 1
ATOM 1001 C CA . VAL A 1 123 ? -9.290 -36.073 38.790 1.00 62.34 123 VAL A CA 1
ATOM 1002 C C . VAL A 1 123 ? -9.410 -34.546 38.771 1.00 62.34 123 VAL A C 1
ATOM 1004 O O . VAL A 1 123 ? -10.424 -34.019 38.329 1.00 62.34 123 VAL A O 1
ATOM 1007 N N . LEU A 1 124 ? -8.365 -33.813 39.182 1.00 60.22 124 LEU A N 1
ATOM 1008 C CA . LEU A 1 124 ? -8.417 -32.348 39.158 1.00 60.22 124 LEU A CA 1
ATOM 1009 C C . LEU A 1 124 ? -8.387 -31.811 37.720 1.00 60.22 124 LEU A C 1
ATOM 1011 O O . LEU A 1 124 ? -8.956 -30.762 37.457 1.00 60.22 124 LEU A O 1
ATOM 1015 N N . ARG A 1 125 ? -7.756 -32.530 36.781 1.00 62.34 125 ARG A N 1
ATOM 1016 C CA . ARG A 1 125 ? -7.764 -32.162 35.355 1.00 62.34 125 ARG A CA 1
ATOM 1017 C C . ARG A 1 125 ? -9.134 -32.358 34.710 1.00 62.34 125 ARG A C 1
ATOM 1019 O O . ARG A 1 125 ? -9.534 -31.502 33.933 1.00 62.34 125 ARG A O 1
ATOM 1026 N N . GLU A 1 126 ? -9.834 -33.437 35.052 1.00 70.31 126 GLU A N 1
ATOM 1027 C CA . GLU A 1 126 ? -11.181 -33.729 34.538 1.00 70.31 126 GLU A CA 1
ATOM 1028 C C . GLU A 1 126 ? -12.203 -32.704 35.058 1.00 70.31 126 GLU A C 1
ATOM 1030 O O . GLU A 1 126 ? -12.808 -32.010 34.250 1.00 70.31 126 GLU A O 1
ATOM 1035 N N . MET A 1 127 ? -12.256 -32.458 36.377 1.00 66.31 127 MET A N 1
ATOM 1036 C CA . MET A 1 127 ? -13.158 -31.446 36.970 1.00 66.31 127 MET A CA 1
ATOM 1037 C C . MET A 1 127 ? -12.975 -30.037 36.387 1.00 66.31 127 MET A C 1
ATOM 1039 O O . MET A 1 127 ? -13.889 -29.217 36.383 1.00 66.31 127 MET A O 1
ATOM 1043 N N . ILE A 1 128 ? -11.762 -29.730 35.943 1.00 63.59 128 ILE A N 1
ATOM 1044 C CA . ILE A 1 128 ? -11.411 -28.426 35.395 1.00 63.59 128 ILE A CA 1
ATOM 1045 C C . ILE A 1 128 ? -11.749 -28.314 33.913 1.00 63.59 128 ILE A C 1
ATOM 1047 O O . ILE A 1 128 ? -12.105 -27.223 33.473 1.00 63.59 128 ILE A O 1
ATOM 1051 N N . SER A 1 129 ? -11.627 -29.407 33.157 1.00 66.06 129 SER A N 1
ATOM 1052 C CA . SER A 1 129 ? -12.098 -29.456 31.773 1.00 66.06 129 SER A CA 1
ATOM 1053 C C . SER A 1 129 ? -13.605 -29.221 31.737 1.00 66.06 129 SER A C 1
ATOM 1055 O O . SER A 1 129 ? -14.061 -28.356 30.998 1.00 66.06 129 SER A O 1
ATOM 1057 N N . ASP A 1 130 ? -14.339 -29.886 32.631 1.00 73.62 130 ASP A N 1
ATOM 1058 C CA . ASP A 1 130 ? -15.793 -29.753 32.742 1.00 73.62 130 ASP A CA 1
ATOM 1059 C C . ASP A 1 130 ? -16.203 -28.313 33.094 1.00 73.62 130 ASP A C 1
ATOM 1061 O O . ASP A 1 130 ? -17.094 -27.740 32.471 1.00 73.62 130 ASP A O 1
ATOM 1065 N N . LEU A 1 131 ? -15.493 -27.674 34.034 1.00 70.31 131 LEU A N 1
ATOM 1066 C CA . LEU A 1 131 ? -15.736 -26.272 34.394 1.00 70.31 131 LEU A CA 1
ATOM 1067 C C . LEU A 1 131 ? -15.398 -25.301 33.247 1.00 70.31 131 LEU A C 1
ATOM 1069 O O . LEU A 1 131 ? -16.066 -24.281 33.078 1.00 70.31 131 LEU A O 1
ATOM 1073 N N . TYR A 1 132 ? -14.354 -25.590 32.465 1.00 66.25 132 TYR A N 1
ATOM 1074 C CA . TYR A 1 132 ? -13.969 -24.779 31.309 1.00 66.25 132 TYR A CA 1
ATOM 1075 C C . TYR A 1 132 ? -15.022 -24.850 30.197 1.00 66.25 132 TYR A C 1
ATOM 1077 O O . TYR A 1 132 ? -15.383 -23.811 29.640 1.00 66.25 132 TYR A O 1
ATOM 1085 N N . ASP A 1 133 ? -15.539 -26.045 29.909 1.00 70.50 133 ASP A N 1
ATOM 1086 C CA . ASP A 1 133 ? -16.589 -26.252 28.911 1.00 70.50 133 ASP A CA 1
ATOM 1087 C C . ASP A 1 133 ? -17.919 -25.614 29.351 1.00 70.50 133 ASP A C 1
ATOM 1089 O O . ASP A 1 133 ? -18.552 -24.921 28.554 1.00 70.50 133 ASP A O 1
ATOM 1093 N N . GLU A 1 134 ? -18.279 -25.697 30.638 1.00 72.12 134 GLU A N 1
ATOM 1094 C CA . GLU A 1 134 ? -19.488 -25.052 31.174 1.00 72.12 134 GLU A CA 1
ATOM 1095 C C . GLU A 1 134 ? -19.417 -23.511 31.109 1.00 72.12 134 GLU A C 1
ATOM 1097 O O . GLU A 1 134 ? -20.389 -22.840 30.747 1.00 72.12 134 GLU A O 1
ATOM 1102 N N . ILE A 1 135 ? -18.256 -22.917 31.416 1.00 65.81 135 ILE A N 1
ATOM 1103 C CA . ILE A 1 135 ? -18.045 -21.464 31.278 1.00 65.81 135 ILE A CA 1
ATOM 1104 C C . ILE A 1 135 ? -18.111 -21.051 29.802 1.00 65.81 135 ILE A C 1
ATOM 1106 O O . ILE A 1 135 ? -18.703 -20.020 29.469 1.00 65.81 135 ILE A O 1
ATOM 1110 N N . ARG A 1 136 ? -17.526 -21.852 28.906 1.00 64.00 136 ARG A N 1
ATOM 1111 C CA . ARG A 1 136 ? -17.515 -21.584 27.466 1.00 64.00 136 ARG A CA 1
ATOM 1112 C C . ARG A 1 136 ? -18.923 -21.614 26.873 1.00 64.00 136 ARG A C 1
ATOM 1114 O O . ARG A 1 136 ? -19.263 -20.703 26.122 1.00 64.00 136 ARG A O 1
ATOM 1121 N N . GLU A 1 137 ? -19.749 -22.592 27.235 1.00 63.78 137 GLU A N 1
ATOM 1122 C CA . GLU A 1 137 ? -21.148 -22.659 26.793 1.00 63.78 137 GLU A CA 1
ATOM 1123 C C . GLU A 1 137 ? -21.959 -21.448 27.274 1.00 63.78 137 GLU A C 1
ATOM 1125 O O . GLU A 1 137 ? -22.688 -20.840 26.490 1.00 63.78 137 GLU A O 1
ATOM 1130 N N . ARG A 1 138 ? -21.776 -21.012 28.526 1.00 62.88 138 ARG A N 1
ATOM 1131 C CA . ARG A 1 138 ? -22.492 -19.842 29.065 1.00 62.88 138 ARG A CA 1
ATOM 1132 C C . ARG A 1 138 ? -22.085 -18.516 28.415 1.00 62.88 138 ARG A C 1
ATOM 1134 O O . ARG A 1 138 ? -22.934 -17.641 28.269 1.00 62.88 138 ARG A O 1
ATOM 1141 N N . CYS A 1 139 ? -20.826 -18.358 28.005 1.00 49.44 139 CYS A N 1
ATOM 1142 C CA . CYS A 1 139 ? -20.361 -17.148 27.316 1.00 49.44 139 CYS A CA 1
ATOM 1143 C C . CYS A 1 139 ? -20.761 -17.091 25.831 1.00 49.44 139 CYS A C 1
ATOM 1145 O O . CYS A 1 139 ? -20.887 -15.997 25.289 1.00 49.44 139 CYS A O 1
ATOM 1147 N N . VAL A 1 140 ? -20.981 -18.232 25.167 1.00 50.75 140 VAL A N 1
ATOM 1148 C CA . VAL A 1 140 ? -21.417 -18.275 23.756 1.00 50.75 140 VAL A CA 1
ATOM 1149 C C . VAL A 1 140 ? -22.915 -17.968 23.605 1.00 50.75 140 VAL A C 1
ATOM 1151 O O . VAL A 1 140 ? -23.320 -17.447 22.574 1.00 50.75 140 VAL A O 1
ATOM 1154 N N . ILE A 1 141 ? -23.735 -18.212 24.633 1.00 46.78 141 ILE A N 1
ATOM 1155 C CA . ILE A 1 141 ? -25.196 -17.987 24.597 1.00 46.78 141 ILE A CA 1
ATOM 1156 C C . ILE A 1 141 ? -25.584 -16.503 24.820 1.00 46.78 141 ILE A C 1
ATOM 1158 O O . ILE A 1 141 ? -26.743 -16.134 24.642 1.00 46.78 141 ILE A O 1
ATOM 1162 N N . GLN A 1 142 ? -24.639 -15.625 25.178 1.00 42.44 142 GLN A N 1
ATOM 1163 C CA . GLN A 1 142 ? -24.904 -14.196 25.429 1.00 42.44 142 GLN A CA 1
ATOM 1164 C C . GLN A 1 142 ? -24.601 -13.243 24.252 1.00 42.44 142 GLN A C 1
ATOM 1166 O O . GLN A 1 142 ? -24.679 -12.032 24.453 1.00 42.44 142 GLN A O 1
ATOM 1171 N N . ASN A 1 143 ? -24.309 -13.750 23.047 1.00 34.28 143 ASN A N 1
ATOM 1172 C CA . ASN A 1 143 ? -24.138 -12.938 21.829 1.00 34.28 143 ASN A CA 1
ATOM 1173 C C . ASN A 1 143 ? -25.146 -13.307 20.740 1.00 34.28 143 ASN A C 1
ATOM 1175 O O . ASN A 1 143 ? -25.228 -14.509 20.404 1.00 34.28 143 ASN A O 1
#

Sequence (143 aa):
MLNDVVVAGFVLFFPNYSSFLSKPGFYIEDIFVREPYRRKGFGSMLLTAVAKQAVKMGYGRVEWVVLDWNVNAIKFYEQMGAQILQEWRVCRLTGDALEAFDQNESLKLLRMMFKRLKIASKVLREMISDLYDEIRERCVIQN

Organism: Arabidopsis lyrata subsp. lyrata (NCBI:txid81972)

Foldseek 3Di:
DPPPDDDQWAWDKDKDADPPVRFIEIETEDTDGPPVCPPVCVSVVRVVVRVVVCVVVVGDYYDYDDDPPPVVVVVVCVVVVDDDPPVDDDDDQDDPRVVVVVDPVVVVVVVVVVVVCPDDDPVVVVVVVVVVVVVVVVVVVPD

InterPro domains:
  IPR000182 GNAT domain [PF00583] (4-81)
  IPR000182 GNAT domain [PS51186] (1-105)
  IPR016181 Acyl-CoA N-acyltransferase [SSF55729] (6-95)
  IPR051016 Diverse Substrate Acetylt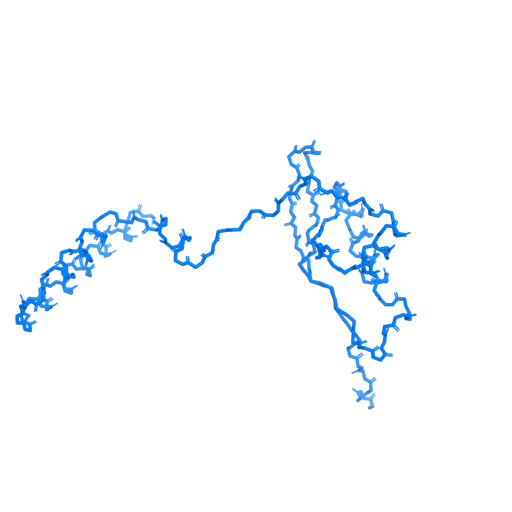ransferase [PTHR10545] (4-102)

Secondary structure (DSSP, 8-state):
--------EEEEEEEEEETTTTEEEEEEEEEEE-GGGTTSSHHHHHHHHHHHHHHHTT-SEEEE---TT-HHHHHHHHHTT----TT-------THHHHTT---HHHHHHHHHHHH-----HHHHHHHHHHHHHHHHHHHTT-

pLDDT: mean 84.85, std 16.79, range [34.28, 98.69]